Protein AF-A0A7X8J9S7-F1 (afdb_monomer)

Nearest PDB structures (foldseek):
  3f52-assembly1_A  TM=8.516E-01  e=4.502E-01  Corynebacterium glutamicum
  1y7y-assembly1_B  TM=8.041E-01  e=7.708E-01  Aeromonas hydrophila
  4yg1-assembly1_C  TM=7.002E-01  e=3.340E-01  Escherichia coli K-12
  3f52-assembly1_E  TM=7.388E-01  e=8.182E-01  Corynebacterium glutamicum
  5jaa-assembly1_B  TM=5.396E-01  e=1.320E+00  Vibrio cholerae O1 biovar El Tor str. N16961

Sequence (124 aa):
MLADDDKVYSRPLEAFPILKEANDAQRLKFKIYLKGKALRWDELDEDIHISSFAETKEPEYPNEIARIFSQIPELNVSAVARSIGINKSLLSSYIYGMKKPSPERTEEIKSAIREIGQNMIAVV

Structure (mmCIF, N/CA/C/O backbone):
data_AF-A0A7X8J9S7-F1
#
_entry.id   AF-A0A7X8J9S7-F1
#
loop_
_atom_site.group_PDB
_atom_site.id
_atom_site.type_symbol
_atom_site.label_atom_id
_atom_site.label_alt_id
_atom_site.label_comp_id
_atom_site.label_asym_id
_atom_site.label_entity_id
_atom_site.label_seq_id
_atom_site.pdbx_PDB_ins_code
_atom_site.Cartn_x
_atom_site.Cartn_y
_atom_site.Cartn_z
_atom_site.occupancy
_atom_site.B_iso_or_equiv
_atom_site.auth_seq_id
_atom_site.auth_comp_id
_atom_site.auth_asym_id
_atom_site.auth_atom_id
_atom_site.pdbx_PDB_model_num
ATOM 1 N N . MET A 1 1 ? 25.046 6.219 -31.678 1.00 37.22 1 MET A N 1
ATOM 2 C CA . MET A 1 1 ? 25.542 6.040 -30.300 1.00 37.22 1 MET A CA 1
ATOM 3 C C . MET A 1 1 ? 24.405 5.442 -29.499 1.00 37.22 1 MET A C 1
ATOM 5 O O . MET A 1 1 ? 23.458 6.154 -29.196 1.00 37.22 1 MET A O 1
ATOM 9 N N . LEU A 1 2 ? 24.434 4.130 -29.286 1.00 42.78 2 LEU A N 1
ATOM 10 C CA . LEU A 1 2 ? 23.586 3.476 -28.295 1.00 42.78 2 LEU A CA 1
ATOM 11 C C . LEU A 1 2 ? 24.350 3.640 -26.983 1.00 42.78 2 LEU A C 1
ATOM 13 O O . LEU A 1 2 ? 25.506 3.232 -26.916 1.00 42.78 2 LEU A O 1
ATOM 17 N N . ALA A 1 3 ? 23.790 4.367 -26.023 1.00 46.09 3 ALA A N 1
ATOM 18 C CA . ALA A 1 3 ? 24.398 4.443 -24.706 1.00 46.09 3 ALA A CA 1
ATOM 19 C C . ALA A 1 3 ? 24.149 3.099 -24.011 1.00 46.09 3 ALA A C 1
ATOM 21 O O . ALA A 1 3 ? 23.023 2.824 -23.599 1.00 46.09 3 ALA A O 1
ATOM 22 N N . ASP A 1 4 ? 25.197 2.277 -23.960 1.00 53.16 4 ASP A N 1
ATOM 23 C CA . ASP A 1 4 ? 25.386 1.198 -22.991 1.00 53.16 4 ASP A CA 1
ATOM 24 C C . ASP A 1 4 ? 25.498 1.822 -21.599 1.00 53.16 4 ASP A C 1
ATOM 26 O O . ASP A 1 4 ? 26.586 2.138 -21.127 1.00 53.16 4 ASP A O 1
ATOM 30 N N . ASP A 1 5 ? 24.369 2.015 -20.937 1.00 60.22 5 ASP A N 1
ATOM 31 C CA . ASP A 1 5 ? 24.359 1.955 -19.484 1.00 60.22 5 ASP A CA 1
ATOM 32 C C . ASP A 1 5 ? 23.349 0.860 -19.144 1.00 60.22 5 ASP A C 1
ATOM 34 O O . ASP A 1 5 ? 22.139 1.089 -19.199 1.00 60.22 5 ASP A O 1
ATOM 38 N N . ASP A 1 6 ? 23.846 -0.336 -18.804 1.00 78.06 6 ASP A N 1
ATOM 39 C CA . ASP A 1 6 ? 23.102 -1.473 -18.223 1.00 78.06 6 ASP A CA 1
ATOM 40 C C . ASP A 1 6 ? 22.570 -1.122 -16.814 1.00 78.06 6 ASP A C 1
ATOM 42 O O . ASP A 1 6 ? 22.658 -1.876 -15.840 1.00 78.06 6 ASP A O 1
ATOM 46 N N . LYS A 1 7 ? 22.051 0.094 -16.662 1.00 84.81 7 LYS A N 1
ATOM 47 C CA . LYS A 1 7 ? 21.604 0.645 -15.402 1.00 84.81 7 LYS A CA 1
ATOM 48 C C . LYS A 1 7 ? 20.304 -0.033 -15.010 1.00 84.81 7 LYS A C 1
ATOM 50 O O . LYS A 1 7 ? 19.245 0.203 -15.589 1.00 84.81 7 LYS A O 1
ATOM 55 N N . VAL A 1 8 ? 20.396 -0.858 -13.978 1.00 89.12 8 VAL A N 1
ATOM 56 C CA . VAL A 1 8 ? 19.240 -1.484 -13.349 1.00 89.12 8 VAL A CA 1
ATOM 57 C C . VAL A 1 8 ? 18.546 -0.457 -12.458 1.00 89.12 8 VAL A C 1
ATOM 59 O O . VAL A 1 8 ? 19.171 0.170 -11.603 1.00 89.12 8 VAL A O 1
ATOM 62 N N . TYR A 1 9 ? 17.242 -0.297 -12.660 1.00 91.56 9 TYR A N 1
ATOM 63 C CA . TYR A 1 9 ? 16.380 0.508 -11.802 1.00 91.56 9 TYR A CA 1
ATOM 64 C C . TYR A 1 9 ? 15.524 -0.417 -10.943 1.00 91.56 9 TYR A C 1
ATOM 66 O O . TYR A 1 9 ? 14.953 -1.390 -11.436 1.00 91.56 9 TYR A O 1
ATOM 74 N N . SER A 1 10 ? 15.418 -0.102 -9.659 1.00 92.31 10 SER A N 1
ATOM 75 C CA . SER A 1 10 ? 14.630 -0.867 -8.699 1.00 92.31 10 SER A CA 1
ATOM 76 C C . SER A 1 10 ? 14.006 0.065 -7.677 1.00 92.31 10 SER A C 1
ATOM 78 O O . SER A 1 10 ? 14.562 1.116 -7.369 1.00 92.31 10 SER A O 1
ATOM 80 N N . ARG A 1 11 ? 12.873 -0.354 -7.120 1.00 94.88 11 ARG A N 1
ATOM 81 C CA . ARG A 1 11 ? 12.168 0.353 -6.053 1.00 94.88 11 ARG A CA 1
ATOM 82 C C . ARG A 1 11 ? 11.649 -0.676 -5.041 1.00 94.88 11 ARG A C 1
ATOM 84 O O . ARG A 1 11 ? 11.296 -1.778 -5.476 1.00 94.88 11 ARG A O 1
ATOM 91 N N . PRO A 1 12 ? 11.595 -0.364 -3.733 1.00 96.00 12 PRO A N 1
ATOM 92 C CA . PRO A 1 12 ? 11.000 -1.252 -2.735 1.00 96.00 12 PRO A CA 1
ATOM 93 C C . PRO A 1 12 ? 9.564 -1.633 -3.105 1.00 96.00 12 PRO A C 1
ATOM 95 O O . PRO A 1 12 ? 8.801 -0.817 -3.629 1.00 96.00 12 PRO A O 1
ATOM 98 N N . LEU A 1 13 ? 9.180 -2.875 -2.805 1.00 95.62 13 LEU A N 1
ATOM 99 C CA . LEU A 1 13 ? 7.857 -3.406 -3.144 1.00 95.62 13 LEU A CA 1
ATOM 100 C C . LEU A 1 13 ? 6.734 -2.656 -2.406 1.00 95.62 13 LEU A C 1
ATOM 102 O O . LEU A 1 13 ? 5.625 -2.529 -2.912 1.00 95.62 13 LEU A O 1
ATOM 106 N N . GLU A 1 14 ? 7.047 -2.101 -1.237 1.00 96.38 14 GLU A N 1
ATOM 107 C CA . GLU A 1 14 ? 6.218 -1.212 -0.423 1.00 96.38 14 GLU A CA 1
ATOM 108 C C . GLU A 1 14 ? 5.686 -0.002 -1.206 1.00 96.38 14 GLU A C 1
ATOM 110 O O . GLU A 1 14 ? 4.613 0.513 -0.888 1.00 96.38 14 GLU A O 1
ATOM 115 N N . ALA A 1 15 ? 6.407 0.441 -2.244 1.00 96.44 15 ALA A N 1
ATOM 116 C CA . ALA A 1 15 ? 5.979 1.518 -3.135 1.00 96.44 15 ALA A CA 1
ATOM 117 C C . ALA A 1 15 ? 4.763 1.158 -3.995 1.00 96.44 15 ALA A C 1
ATOM 119 O O . ALA A 1 15 ? 4.111 2.055 -4.532 1.00 96.44 15 ALA A O 1
ATOM 120 N N . PHE A 1 16 ? 4.452 -0.133 -4.108 1.00 96.56 16 PHE A N 1
ATOM 121 C CA . PHE A 1 16 ? 3.386 -0.671 -4.939 1.00 96.56 16 PHE A CA 1
ATOM 122 C C . PHE A 1 16 ? 2.464 -1.543 -4.077 1.00 96.56 16 PHE A C 1
ATOM 124 O O . PHE A 1 16 ? 2.571 -2.770 -4.113 1.00 96.56 16 PHE A O 1
ATOM 131 N N . PRO A 1 17 ? 1.556 -0.946 -3.277 1.00 95.25 17 PRO A N 1
ATOM 132 C CA . PRO A 1 17 ? 0.741 -1.687 -2.314 1.00 95.25 17 PRO A CA 1
ATOM 133 C C . PRO A 1 17 ? -0.005 -2.891 -2.897 1.00 95.25 17 PRO A C 1
ATOM 135 O O . PRO A 1 17 ? -0.040 -3.946 -2.274 1.00 95.25 17 PRO A O 1
ATOM 138 N N . ILE A 1 18 ? -0.540 -2.769 -4.116 1.00 96.06 18 ILE A N 1
ATOM 139 C CA . ILE A 1 18 ? -1.240 -3.872 -4.787 1.00 96.06 18 ILE A CA 1
ATOM 140 C C . ILE A 1 18 ? -0.276 -5.030 -5.089 1.00 96.06 18 ILE A C 1
ATOM 142 O O . ILE A 1 18 ? -0.597 -6.185 -4.818 1.00 96.06 18 ILE A O 1
ATOM 146 N N . LEU A 1 19 ? 0.945 -4.744 -5.557 1.00 96.94 19 LEU A N 1
ATOM 147 C CA . LEU A 1 19 ? 1.967 -5.774 -5.787 1.00 96.94 19 LEU A CA 1
ATOM 148 C C . LEU A 1 19 ? 2.558 -6.338 -4.489 1.00 96.94 19 LEU A C 1
ATOM 150 O O . LEU A 1 19 ? 2.977 -7.498 -4.464 1.00 96.94 19 LEU A O 1
ATOM 154 N N . LYS A 1 20 ? 2.604 -5.539 -3.420 1.00 95.88 20 LYS A N 1
ATOM 155 C CA . LYS A 1 20 ? 3.029 -5.973 -2.084 1.00 95.88 20 LYS A CA 1
ATOM 156 C C . LYS A 1 20 ? 2.071 -7.006 -1.498 1.00 95.88 20 LYS A C 1
ATOM 158 O O . LYS A 1 20 ? 2.528 -7.956 -0.868 1.00 95.88 20 LYS A O 1
ATOM 163 N N . GLU A 1 21 ? 0.774 -6.828 -1.731 1.00 93.75 21 GLU A N 1
ATOM 164 C CA . GLU A 1 21 ? -0.287 -7.745 -1.298 1.00 93.75 21 GLU A CA 1
ATOM 165 C C . GLU A 1 21 ? -0.473 -8.947 -2.246 1.00 93.75 21 GLU A C 1
ATOM 167 O O . GLU A 1 21 ? -0.995 -9.982 -1.833 1.00 93.75 21 GLU A O 1
ATOM 172 N N . ALA A 1 22 ? -0.032 -8.839 -3.503 1.00 96.88 22 ALA A N 1
ATOM 173 C CA . ALA A 1 22 ? -0.099 -9.924 -4.477 1.00 96.88 22 ALA A CA 1
ATOM 174 C C . ALA A 1 22 ? 0.802 -11.116 -4.100 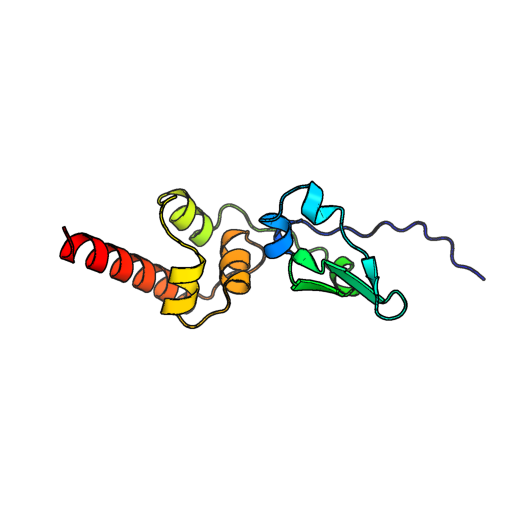1.00 96.88 22 ALA A C 1
ATOM 176 O O . ALA A 1 22 ? 1.808 -10.977 -3.399 1.00 96.88 22 ALA A O 1
ATOM 177 N N . ASN A 1 23 ? 0.480 -12.304 -4.613 1.00 97.00 23 ASN A N 1
ATOM 178 C CA . ASN A 1 23 ? 1.383 -13.456 -4.525 1.00 97.00 23 ASN A CA 1
ATOM 179 C C . ASN A 1 23 ? 2.448 -13.436 -5.643 1.00 97.00 23 ASN A C 1
ATOM 181 O O . ASN A 1 23 ? 2.356 -12.665 -6.601 1.00 97.00 23 ASN A O 1
ATOM 185 N N . ASP A 1 24 ? 3.462 -14.301 -5.542 1.00 96.56 24 ASP A N 1
ATOM 186 C CA . ASP A 1 24 ? 4.558 -14.358 -6.523 1.00 96.56 24 ASP A CA 1
ATOM 187 C C . ASP A 1 24 ? 4.073 -14.668 -7.942 1.00 96.56 24 ASP A C 1
ATOM 189 O O . ASP A 1 24 ? 4.510 -14.031 -8.901 1.00 96.56 24 ASP A O 1
ATOM 193 N N . ALA A 1 25 ? 3.123 -15.596 -8.090 1.00 97.62 25 ALA A N 1
ATOM 194 C CA . ALA A 1 25 ? 2.583 -15.954 -9.397 1.00 97.62 25 ALA A CA 1
ATOM 195 C C . ALA A 1 25 ? 1.858 -14.771 -10.055 1.00 97.62 25 ALA A C 1
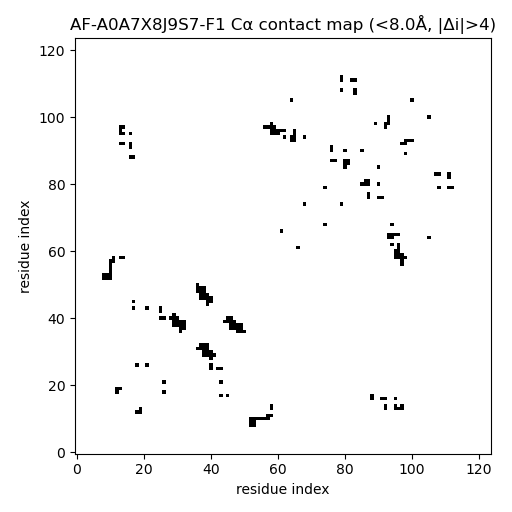ATOM 197 O O . ALA A 1 25 ? 1.974 -14.583 -11.262 1.00 97.62 25 ALA A O 1
ATOM 198 N N . GLN A 1 26 ? 1.148 -13.951 -9.278 1.00 97.75 26 GLN A N 1
ATOM 199 C CA . GLN A 1 26 ? 0.524 -12.720 -9.761 1.00 97.75 26 GLN A CA 1
ATOM 200 C C . GLN A 1 26 ? 1.572 -11.673 -10.143 1.00 97.75 26 GLN A C 1
ATOM 202 O O . GLN A 1 26 ? 1.482 -11.097 -11.226 1.00 97.75 26 GLN A O 1
ATOM 207 N N . ARG A 1 27 ? 2.605 -11.469 -9.313 1.00 97.12 27 ARG A N 1
ATOM 208 C CA . ARG A 1 27 ? 3.694 -10.516 -9.598 1.00 97.12 27 ARG A CA 1
ATOM 209 C C . ARG A 1 27 ? 4.444 -10.833 -10.893 1.00 97.12 27 ARG A C 1
ATOM 211 O O . ARG A 1 27 ? 4.843 -9.908 -11.594 1.00 97.12 27 ARG A O 1
ATOM 218 N N . LEU A 1 28 ? 4.601 -12.108 -11.242 1.00 97.12 28 LEU A N 1
ATOM 219 C CA . LEU A 1 28 ? 5.291 -12.526 -12.468 1.00 97.12 28 LEU A CA 1
ATOM 220 C C . LEU A 1 28 ? 4.469 -12.316 -13.752 1.00 97.12 28 LEU A C 1
ATOM 222 O O . LEU A 1 28 ? 5.042 -12.302 -14.838 1.00 97.12 28 LEU A O 1
ATOM 226 N N . LYS A 1 29 ? 3.148 -12.112 -13.662 1.00 97.69 29 LYS A N 1
ATOM 227 C CA . LYS A 1 29 ? 2.253 -11.923 -14.822 1.00 97.69 29 LYS A CA 1
ATOM 228 C C . LYS A 1 29 ? 2.189 -10.465 -15.299 1.00 97.69 29 LYS A C 1
ATOM 230 O O . LYS A 1 29 ? 1.105 -9.936 -15.549 1.00 97.69 29 LYS A O 1
ATOM 235 N N . PHE A 1 30 ? 3.336 -9.805 -15.422 1.00 97.00 30 PHE A N 1
ATOM 236 C CA . PHE A 1 30 ? 3.395 -8.450 -15.968 1.00 97.00 30 PHE A CA 1
ATOM 237 C C . PHE A 1 30 ? 3.597 -8.459 -17.482 1.00 97.00 30 PHE A C 1
ATOM 239 O O . PHE A 1 30 ? 4.216 -9.362 -18.046 1.00 97.00 30 PHE A O 1
ATOM 246 N N . LYS A 1 31 ? 3.122 -7.406 -18.147 1.00 97.31 31 LYS A N 1
ATOM 247 C CA . LYS A 1 31 ? 3.450 -7.116 -19.546 1.00 97.31 31 LYS A CA 1
ATOM 248 C C . LYS A 1 31 ? 3.933 -5.683 -19.703 1.00 97.31 31 LYS A C 1
ATOM 250 O O . LYS A 1 31 ? 3.467 -4.775 -19.016 1.00 97.31 31 LYS A O 1
ATOM 255 N N . ILE A 1 32 ? 4.842 -5.478 -20.648 1.00 96.75 32 ILE A N 1
ATOM 256 C CA . ILE A 1 32 ? 5.249 -4.141 -21.073 1.00 96.75 32 ILE A CA 1
ATOM 257 C C . ILE A 1 32 ? 4.133 -3.565 -21.951 1.00 96.75 32 ILE A C 1
ATOM 259 O O . ILE A 1 32 ? 3.689 -4.210 -22.901 1.00 96.75 32 ILE A O 1
ATOM 263 N N . TYR A 1 33 ? 3.678 -2.351 -21.651 1.00 93.19 33 TYR A N 1
ATOM 264 C CA . TYR A 1 33 ? 2.623 -1.676 -22.406 1.00 93.19 33 TYR A CA 1
ATOM 265 C C . TYR A 1 33 ? 2.958 -0.192 -22.653 1.00 93.19 33 TYR A C 1
ATOM 267 O O . TYR A 1 33 ? 4.044 0.283 -22.311 1.00 93.19 33 TYR A O 1
ATOM 275 N N . LEU A 1 34 ? 2.082 0.528 -23.368 1.00 94.12 34 LEU A N 1
ATOM 276 C CA . LEU A 1 34 ? 2.289 1.932 -23.775 1.00 94.12 34 LEU A CA 1
ATOM 277 C C . LEU A 1 34 ? 3.634 2.191 -24.472 1.00 94.12 34 LEU A C 1
ATOM 279 O O . LEU A 1 34 ? 4.357 3.127 -24.133 1.00 94.12 34 LEU A O 1
ATOM 283 N N . LYS A 1 35 ? 3.974 1.366 -25.473 1.00 95.06 35 LYS A N 1
ATOM 284 C CA . LYS A 1 35 ? 5.228 1.490 -26.243 1.00 95.06 35 LYS A CA 1
ATOM 285 C C . LYS A 1 35 ? 6.476 1.491 -25.343 1.00 95.06 35 LYS A C 1
ATOM 287 O O . LYS A 1 35 ? 7.395 2.273 -25.564 1.00 95.06 35 LYS A O 1
ATOM 292 N N . GLY A 1 36 ? 6.484 0.648 -24.309 1.00 93.81 36 GLY A N 1
ATOM 293 C CA . GLY A 1 36 ? 7.630 0.513 -23.407 1.00 93.81 36 GLY A CA 1
ATOM 294 C C . GLY A 1 36 ? 7.655 1.495 -22.239 1.00 93.81 36 GLY A C 1
ATOM 295 O O . GLY A 1 36 ? 8.651 1.548 -21.529 1.00 93.81 36 GLY A O 1
ATOM 296 N N . LYS A 1 37 ? 6.597 2.285 -22.027 1.00 95.62 37 LYS A N 1
ATOM 297 C CA . LYS A 1 37 ? 6.575 3.320 -20.980 1.00 95.62 37 LYS A CA 1
ATOM 298 C C . LYS A 1 37 ? 6.002 2.856 -19.651 1.00 95.62 37 LYS A C 1
ATOM 300 O O . LYS A 1 37 ? 6.130 3.580 -18.666 1.00 95.62 37 LYS A O 1
ATOM 305 N N . ALA A 1 38 ? 5.375 1.686 -19.600 1.00 96.50 38 ALA A N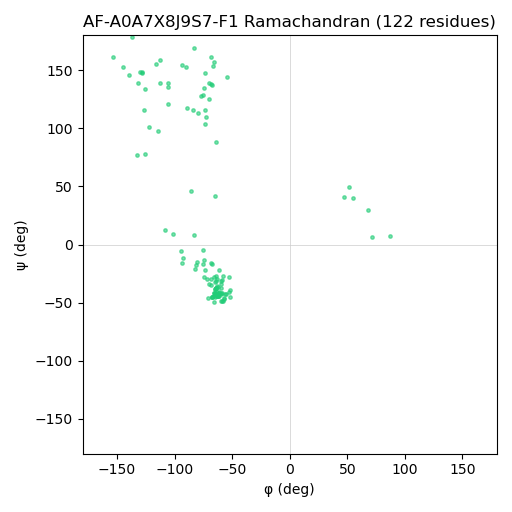 1
ATOM 306 C CA . ALA A 1 38 ? 4.755 1.204 -18.378 1.00 96.50 38 ALA A CA 1
ATOM 307 C C . ALA A 1 38 ? 4.667 -0.331 -18.328 1.00 96.50 38 ALA A C 1
ATOM 309 O O . ALA A 1 38 ? 4.758 -1.012 -19.353 1.00 96.50 38 ALA A O 1
ATOM 310 N N . LEU A 1 39 ? 4.488 -0.858 -17.119 1.00 97.25 39 LEU A N 1
ATOM 311 C CA . LEU A 1 39 ? 4.218 -2.260 -16.807 1.00 97.25 39 LEU A CA 1
ATOM 312 C C . LEU A 1 39 ? 2.746 -2.405 -16.404 1.00 97.25 39 LEU A C 1
ATOM 314 O O . LEU A 1 39 ? 2.229 -1.550 -15.690 1.00 97.25 39 LEU A O 1
ATOM 318 N N . ARG A 1 40 ? 2.074 -3.464 -16.860 1.00 97.69 40 ARG A N 1
ATOM 319 C CA . ARG A 1 40 ? 0.653 -3.741 -16.583 1.00 97.69 40 ARG A CA 1
ATOM 320 C C . ARG A 1 40 ? 0.490 -5.140 -16.000 1.00 97.69 40 ARG A C 1
ATOM 322 O O . ARG A 1 40 ? 1.012 -6.095 -16.577 1.00 97.69 40 ARG A O 1
ATOM 329 N N . TRP A 1 41 ? -0.298 -5.251 -14.936 1.00 98.06 41 TRP A N 1
ATOM 330 C CA . TRP A 1 41 ? -0.802 -6.503 -14.370 1.00 98.06 41 TRP A CA 1
ATOM 331 C C . TRP A 1 41 ? -2.322 -6.541 -14.540 1.00 98.06 41 TRP A C 1
ATOM 333 O O . TRP A 1 41 ? -3.047 -5.953 -13.743 1.00 98.06 41 TRP A O 1
ATOM 343 N N . ASP A 1 42 ? -2.818 -7.222 -15.578 1.00 96.94 42 ASP A N 1
ATOM 344 C CA . ASP A 1 42 ? -4.259 -7.212 -15.892 1.00 96.94 42 ASP A CA 1
ATOM 345 C C . ASP A 1 42 ? -5.112 -7.843 -14.780 1.00 96.94 42 ASP A C 1
ATOM 347 O O . ASP A 1 42 ? -6.188 -7.342 -14.483 1.00 96.94 42 ASP A O 1
ATOM 351 N N . GLU A 1 43 ? -4.622 -8.915 -14.147 1.00 97.19 43 GLU A N 1
ATOM 352 C CA . GLU A 1 43 ? -5.336 -9.616 -13.064 1.00 97.19 43 GLU A CA 1
ATOM 353 C C . GLU A 1 43 ? -5.511 -8.736 -11.816 1.00 97.19 43 GLU A C 1
ATOM 355 O O . GLU A 1 43 ? -6.500 -8.862 -11.102 1.00 97.19 43 GLU A O 1
ATOM 360 N N . LEU A 1 44 ? -4.549 -7.846 -11.563 1.00 96.31 44 LEU A N 1
ATOM 361 C CA . LEU A 1 44 ? -4.537 -6.958 -10.400 1.00 96.31 44 LEU A CA 1
ATOM 362 C C . LEU A 1 44 ? -5.152 -5.583 -10.698 1.00 96.31 44 LEU A C 1
ATOM 364 O O . LEU A 1 44 ? -5.270 -4.774 -9.784 1.00 96.31 44 LEU A O 1
ATOM 368 N N . ASP A 1 45 ? -5.500 -5.328 -11.964 1.00 95.50 45 ASP A N 1
ATOM 369 C CA . ASP A 1 45 ? -5.847 -4.009 -12.504 1.00 95.50 45 ASP A CA 1
ATOM 370 C C . ASP A 1 45 ? -4.844 -2.909 -12.108 1.00 95.50 45 ASP A C 1
ATOM 372 O O . ASP A 1 45 ? -5.216 -1.786 -11.785 1.00 95.50 45 ASP A O 1
ATOM 376 N N . GLU A 1 46 ? -3.550 -3.246 -12.133 1.00 95.44 46 GLU A N 1
ATOM 377 C CA . GLU A 1 46 ? -2.471 -2.339 -11.731 1.00 95.44 46 GLU A CA 1
ATOM 378 C C . GLU A 1 46 ? -1.607 -1.961 -12.931 1.00 95.44 46 GLU A C 1
ATOM 380 O O . GLU A 1 46 ? -1.235 -2.801 -13.766 1.00 95.44 46 GLU A O 1
ATOM 385 N N . ASP A 1 47 ? -1.236 -0.687 -12.990 1.00 96.38 47 ASP A N 1
ATOM 386 C CA . ASP A 1 47 ? -0.238 -0.193 -13.917 1.00 96.38 47 ASP A CA 1
ATOM 387 C C . ASP A 1 47 ? 0.816 0.687 -13.244 1.00 96.38 47 ASP A C 1
ATOM 389 O O . ASP A 1 47 ? 0.539 1.509 -12.377 1.00 96.38 47 ASP A O 1
ATOM 393 N N . ILE A 1 48 ? 2.066 0.494 -13.664 1.00 96.31 48 ILE A N 1
ATOM 394 C CA . ILE A 1 48 ? 3.219 1.217 -13.133 1.00 96.31 48 ILE A CA 1
ATOM 395 C C . ILE A 1 48 ? 3.977 1.834 -14.295 1.00 96.31 48 ILE A C 1
ATOM 397 O O . ILE A 1 48 ? 4.547 1.137 -15.136 1.00 96.31 48 ILE A O 1
ATOM 401 N N . HIS A 1 49 ? 4.025 3.162 -14.332 1.00 96.62 49 HIS A N 1
ATOM 402 C CA . HIS A 1 49 ? 4.851 3.877 -15.295 1.00 96.62 49 HIS A CA 1
ATOM 403 C C . HIS A 1 49 ? 6.344 3.668 -14.989 1.00 96.62 49 HIS A C 1
ATOM 405 O O . HIS A 1 49 ? 6.761 3.748 -13.833 1.00 96.62 49 HIS A O 1
ATOM 411 N N . ILE A 1 50 ? 7.171 3.452 -16.019 1.00 94.62 50 ILE A N 1
ATOM 412 C CA . ILE A 1 50 ? 8.606 3.139 -15.872 1.00 94.62 50 ILE A CA 1
ATOM 413 C C . ILE A 1 50 ? 9.358 4.251 -15.125 1.00 94.62 50 ILE A C 1
ATOM 415 O O . ILE A 1 50 ? 10.286 3.975 -14.371 1.00 94.62 50 ILE A O 1
ATOM 419 N N . SER A 1 51 ? 8.917 5.508 -15.247 1.00 93.94 51 SER A N 1
ATOM 420 C CA . SER A 1 51 ? 9.516 6.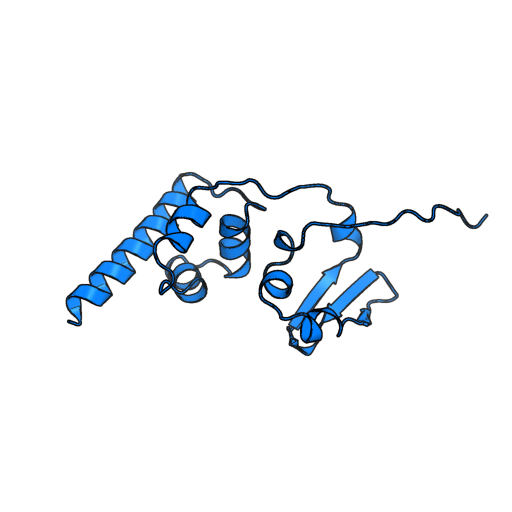619 -14.492 1.00 93.94 51 SER A CA 1
ATOM 421 C C . SER A 1 51 ? 9.392 6.471 -12.972 1.00 93.94 51 SER A C 1
ATOM 423 O O . SER A 1 51 ? 10.177 7.081 -12.256 1.00 93.94 51 SER A O 1
ATOM 425 N N . SER A 1 52 ? 8.441 5.673 -12.469 1.00 94.50 52 SER A N 1
ATOM 426 C CA . SER A 1 52 ? 8.301 5.400 -11.033 1.00 94.50 52 SER A CA 1
ATOM 427 C C . SER A 1 52 ? 9.561 4.750 -10.451 1.00 94.50 52 SER A C 1
ATOM 429 O O . SER A 1 52 ? 9.922 5.021 -9.309 1.00 94.50 52 SER A O 1
ATOM 431 N N . PHE A 1 53 ? 10.278 3.953 -11.251 1.00 94.62 53 PHE A N 1
ATOM 432 C CA . PHE A 1 53 ? 11.515 3.283 -10.840 1.00 94.62 53 PHE A CA 1
ATOM 433 C C . PHE A 1 53 ? 12.731 4.222 -10.770 1.00 94.62 53 PHE A C 1
ATOM 435 O O . PHE A 1 53 ? 13.798 3.797 -10.339 1.00 94.62 53 PHE A O 1
ATOM 442 N N . ALA A 1 54 ? 12.594 5.491 -11.171 1.00 93.25 54 ALA A N 1
ATOM 443 C CA . ALA A 1 54 ? 13.626 6.504 -10.949 1.00 93.25 54 ALA A CA 1
ATOM 444 C C . ALA A 1 54 ? 13.599 7.075 -9.518 1.00 93.25 54 ALA A C 1
ATOM 446 O O . ALA A 1 54 ? 14.553 7.736 -9.110 1.00 93.25 54 ALA A O 1
ATOM 447 N N . GLU A 1 55 ? 12.520 6.848 -8.758 1.00 93.62 55 GLU A N 1
ATOM 448 C CA . GLU A 1 55 ? 12.451 7.246 -7.354 1.00 93.62 55 GLU A CA 1
ATOM 449 C C . GLU A 1 55 ? 13.286 6.319 -6.467 1.00 93.62 55 GLU A C 1
ATOM 451 O O . GLU A 1 55 ? 13.167 5.099 -6.533 1.00 93.62 55 GLU A O 1
ATOM 456 N N . THR A 1 56 ? 14.062 6.917 -5.566 1.00 93.81 56 THR A N 1
ATOM 457 C CA . THR A 1 56 ? 14.965 6.216 -4.638 1.00 93.81 56 THR A CA 1
ATOM 458 C C . THR A 1 56 ? 14.472 6.241 -3.190 1.00 93.81 56 THR A C 1
ATOM 460 O O . THR A 1 56 ? 15.231 5.973 -2.263 1.00 93.81 56 THR A O 1
ATOM 463 N N . LYS A 1 57 ? 13.211 6.636 -2.969 1.00 94.50 57 LYS A N 1
ATOM 464 C CA . LYS A 1 57 ? 12.647 6.724 -1.623 1.00 94.50 57 LYS A CA 1
ATOM 465 C C . LYS A 1 57 ? 12.447 5.325 -1.042 1.00 94.50 57 LYS A C 1
ATOM 467 O O . LYS A 1 57 ? 11.711 4.525 -1.616 1.00 94.50 57 LYS A O 1
ATOM 472 N N . GLU A 1 58 ? 13.018 5.110 0.135 1.00 95.12 58 GLU A N 1
ATOM 473 C CA . GLU A 1 58 ? 12.844 3.904 0.942 1.00 95.12 58 GLU A CA 1
ATOM 474 C C . GLU A 1 58 ? 11.716 4.068 1.979 1.00 95.12 58 GLU A C 1
ATOM 476 O O . GLU A 1 58 ? 11.394 5.199 2.371 1.00 95.12 58 GLU A O 1
ATOM 481 N N . PRO A 1 59 ? 11.088 2.965 2.421 1.00 95.38 59 PRO A N 1
ATOM 482 C CA . PRO A 1 59 ? 10.047 3.003 3.436 1.00 95.38 59 PRO A CA 1
ATOM 483 C C . PRO A 1 59 ? 10.609 3.345 4.824 1.00 95.38 59 PRO A C 1
ATOM 485 O O . PRO A 1 59 ? 11.641 2.830 5.253 1.00 95.38 59 PRO A O 1
ATOM 488 N N . GLU A 1 60 ? 9.891 4.190 5.563 1.00 94.44 60 GLU A N 1
ATOM 489 C CA . GLU A 1 60 ? 10.236 4.556 6.938 1.00 94.44 60 GLU A CA 1
ATOM 490 C C . GLU A 1 60 ? 9.598 3.588 7.953 1.00 94.44 60 GLU A C 1
ATOM 492 O O . GLU A 1 60 ? 8.369 3.513 8.093 1.00 94.44 60 GLU A O 1
ATOM 497 N N . TYR A 1 61 ? 10.447 2.881 8.707 1.00 88.00 61 TYR A N 1
ATOM 498 C CA . TYR A 1 61 ? 10.048 1.951 9.766 1.00 88.00 61 TYR A CA 1
ATOM 499 C C . TYR A 1 61 ? 10.792 2.205 11.093 1.00 88.00 61 TYR A C 1
ATOM 501 O O . TYR A 1 61 ? 11.966 2.573 11.067 1.00 88.00 61 TYR A O 1
ATOM 509 N N . PRO A 1 62 ? 10.159 1.932 12.256 1.00 87.81 62 PRO A N 1
ATOM 510 C CA . PRO A 1 62 ? 8.726 1.686 12.426 1.00 87.81 62 PRO A CA 1
ATOM 511 C C . PRO A 1 62 ? 7.930 2.994 12.294 1.00 87.81 62 PRO A C 1
ATOM 513 O O . PRO A 1 62 ? 8.394 4.052 12.712 1.00 87.81 62 PRO A O 1
ATOM 516 N N . ASN A 1 63 ? 6.702 2.925 11.776 1.00 92.31 63 ASN A N 1
ATOM 517 C CA . ASN A 1 63 ? 5.779 4.062 11.779 1.00 92.31 63 ASN A CA 1
ATOM 518 C C . ASN A 1 63 ? 4.536 3.761 12.633 1.00 92.31 63 ASN A C 1
ATOM 520 O O . ASN A 1 63 ? 4.189 2.606 12.881 1.00 92.31 63 ASN A O 1
ATOM 524 N N . GLU A 1 64 ? 3.894 4.814 13.137 1.00 94.62 64 GLU A N 1
ATOM 525 C CA . GLU A 1 64 ? 2.768 4.694 14.069 1.00 94.62 64 GLU A CA 1
ATOM 526 C C . GLU A 1 64 ? 1.575 3.948 13.458 1.00 94.62 64 GLU A C 1
ATOM 528 O O . GLU A 1 64 ? 0.991 3.092 14.117 1.00 94.62 64 GLU A O 1
ATOM 533 N N . ILE A 1 65 ? 1.258 4.208 12.186 1.00 95.56 65 ILE A N 1
ATOM 534 C CA . ILE A 1 65 ? 0.141 3.555 11.495 1.00 95.56 65 ILE A CA 1
ATOM 535 C C . ILE A 1 65 ? 0.401 2.051 11.361 1.00 95.56 65 ILE A C 1
ATOM 537 O O . ILE A 1 65 ? -0.465 1.250 11.706 1.00 95.56 65 ILE A O 1
ATOM 541 N N . ALA A 1 66 ? 1.609 1.652 10.955 1.00 94.94 66 ALA A N 1
ATOM 542 C CA . ALA A 1 66 ? 2.010 0.248 10.881 1.00 94.94 66 ALA A CA 1
ATOM 543 C C . ALA A 1 66 ? 1.840 -0.473 12.222 1.00 94.94 66 ALA A C 1
ATOM 545 O O . ALA A 1 66 ? 1.338 -1.594 12.257 1.00 94.94 66 ALA A O 1
ATOM 546 N N . ARG A 1 67 ? 2.223 0.182 13.327 1.00 94.88 67 ARG A N 1
ATOM 547 C CA . ARG A 1 67 ? 2.090 -0.379 14.680 1.00 94.88 67 ARG A CA 1
ATOM 548 C C . ARG A 1 67 ? 0.635 -0.603 15.081 1.00 94.88 67 ARG A C 1
ATOM 550 O O . ARG A 1 67 ? 0.353 -1.590 15.746 1.00 94.88 67 ARG A O 1
ATOM 557 N N . ILE A 1 68 ? -0.273 0.293 14.698 1.00 93.62 68 ILE A N 1
ATOM 558 C CA . ILE A 1 68 ? -1.702 0.137 15.001 1.00 93.62 68 ILE A CA 1
ATOM 559 C C . ILE A 1 68 ? -2.262 -1.085 14.264 1.00 93.62 68 ILE A C 1
ATOM 561 O O . ILE A 1 68 ? -2.885 -1.944 14.881 1.00 93.62 68 ILE A O 1
ATOM 565 N N . PHE A 1 69 ? -1.998 -1.198 12.959 1.00 94.50 69 PHE A N 1
ATOM 566 C CA . PHE A 1 69 ? -2.500 -2.318 12.157 1.00 94.50 69 PHE A CA 1
ATOM 567 C C . PHE A 1 69 ? -1.854 -3.661 12.528 1.00 94.50 69 PHE A C 1
ATOM 569 O O . PHE A 1 69 ? -2.514 -4.689 12.432 1.00 94.50 69 PHE A O 1
ATOM 576 N N . SER A 1 70 ? -0.602 -3.682 12.998 1.00 93.06 70 SER A N 1
ATOM 577 C CA . SER A 1 70 ? 0.033 -4.931 13.444 1.00 93.06 70 SER A CA 1
ATOM 578 C C . SER A 1 70 ? -0.492 -5.445 14.788 1.00 93.06 70 SER A C 1
ATOM 580 O O . SER A 1 70 ? -0.368 -6.634 15.069 1.00 93.06 70 SER A O 1
ATOM 582 N N . GLN A 1 71 ? -1.076 -4.573 15.615 1.00 93.44 71 GLN A N 1
ATOM 583 C CA . GLN A 1 71 ? -1.682 -4.945 16.898 1.00 93.44 71 GLN A CA 1
ATOM 584 C C . GLN A 1 71 ? -3.098 -5.513 16.756 1.00 93.44 71 GLN A C 1
ATOM 586 O O . GLN A 1 71 ? -3.577 -6.149 17.691 1.00 93.44 71 GLN A O 1
ATOM 591 N N . ILE A 1 72 ? -3.760 -5.282 15.617 1.00 91.38 72 ILE A N 1
ATOM 592 C CA . ILE A 1 72 ? -5.145 -5.701 15.366 1.00 91.38 72 ILE A CA 1
ATOM 593 C C . ILE A 1 72 ? -5.219 -6.383 13.988 1.00 91.38 72 ILE A C 1
ATOM 595 O O . ILE A 1 72 ? -5.652 -5.755 13.018 1.00 91.38 72 ILE A O 1
ATOM 599 N N . PRO A 1 73 ? -4.778 -7.649 13.860 1.00 89.81 73 PRO A N 1
ATOM 600 C CA . PRO A 1 73 ? -4.770 -8.368 12.582 1.00 89.81 73 PRO A CA 1
ATOM 601 C C . PRO A 1 73 ? -6.149 -8.476 11.910 1.00 89.81 73 PRO A C 1
ATOM 603 O O . PRO A 1 73 ? -6.238 -8.568 10.687 1.00 89.81 73 PRO A O 1
ATOM 606 N N . GLU A 1 74 ? -7.228 -8.443 12.694 1.00 89.75 74 GLU A N 1
ATOM 607 C CA . GLU A 1 74 ? -8.616 -8.493 12.228 1.00 89.75 74 GLU A CA 1
ATOM 608 C C . GLU A 1 74 ? -9.080 -7.170 11.586 1.00 89.75 74 GLU A C 1
ATOM 610 O O . GLU A 1 74 ? -10.126 -7.122 10.931 1.00 89.75 74 GLU A O 1
ATOM 615 N N . LEU A 1 75 ? -8.320 -6.081 11.752 1.00 91.62 75 LEU A N 1
ATOM 616 C CA . LEU A 1 75 ? -8.682 -4.764 11.244 1.00 91.62 75 LEU A CA 1
ATOM 617 C C . LEU A 1 75 ? -8.511 -4.688 9.721 1.00 91.62 75 LEU A C 1
ATOM 619 O O . LEU A 1 75 ? -7.411 -4.715 9.169 1.00 91.62 75 LEU A O 1
ATOM 623 N N . ASN A 1 76 ? -9.624 -4.499 9.017 1.00 93.00 76 ASN A N 1
ATOM 624 C CA . ASN A 1 76 ? -9.619 -4.417 7.564 1.00 93.00 76 ASN A CA 1
ATOM 625 C C . ASN A 1 76 ? -9.185 -3.024 7.062 1.00 93.00 76 ASN A C 1
ATOM 627 O O . ASN A 1 76 ? -9.934 -2.052 7.177 1.00 93.00 76 ASN A O 1
ATOM 631 N N . VAL A 1 77 ? -8.019 -2.943 6.406 1.00 95.31 77 VAL A N 1
ATOM 632 C CA . VAL A 1 77 ? -7.476 -1.702 5.806 1.00 95.31 77 VAL A CA 1
ATOM 633 C C . VAL A 1 77 ? -8.481 -1.019 4.874 1.00 95.31 77 VAL A C 1
ATOM 635 O O . VAL A 1 77 ? -8.637 0.199 4.904 1.00 95.31 77 VAL A O 1
ATOM 638 N N . SER A 1 78 ? -9.212 -1.789 4.063 1.00 94.88 78 SER A N 1
ATOM 639 C CA . SER A 1 78 ? -10.182 -1.227 3.114 1.00 94.88 78 SER A CA 1
ATOM 640 C C . SER A 1 78 ? -11.387 -0.608 3.823 1.00 94.88 78 SER A C 1
ATOM 642 O O . SER A 1 78 ? -11.924 0.387 3.347 1.00 94.88 78 SER A O 1
ATOM 644 N N . ALA A 1 79 ? -11.824 -1.184 4.947 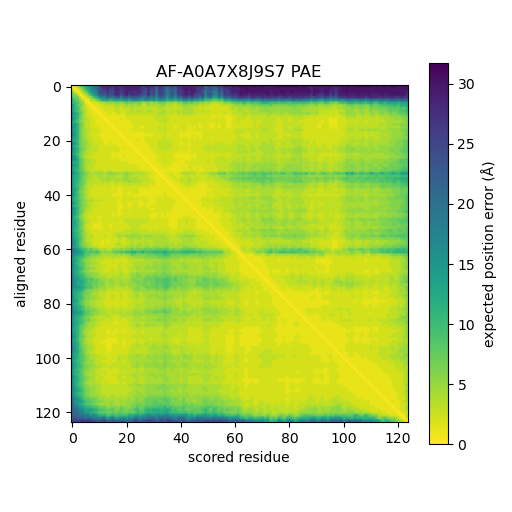1.00 94.12 79 ALA A N 1
ATOM 645 C CA . ALA A 1 79 ? -12.919 -0.633 5.740 1.00 94.12 79 ALA A CA 1
ATOM 646 C C . ALA A 1 79 ? -12.523 0.702 6.384 1.00 94.12 79 ALA A C 1
ATOM 648 O O . ALA A 1 79 ? -13.267 1.669 6.250 1.00 94.12 79 ALA A O 1
ATOM 649 N N . VAL A 1 80 ? -11.326 0.772 6.977 1.00 96.56 80 VAL A N 1
ATOM 650 C CA . VAL A 1 80 ? -10.788 2.010 7.566 1.00 96.56 80 VAL A CA 1
ATOM 651 C C . VAL A 1 80 ? -10.590 3.088 6.500 1.00 96.56 80 VAL A C 1
ATOM 653 O O . VAL A 1 80 ? -10.975 4.234 6.697 1.00 96.56 80 VAL A O 1
ATOM 656 N N . ALA A 1 81 ? -10.031 2.737 5.338 1.00 96.94 81 ALA A N 1
ATOM 657 C CA . ALA A 1 81 ? -9.847 3.692 4.247 1.00 96.94 81 ALA A CA 1
ATOM 658 C C . ALA A 1 81 ? -11.187 4.290 3.781 1.00 96.94 81 ALA A C 1
ATOM 660 O O . ALA A 1 81 ? -11.292 5.503 3.597 1.00 96.94 81 ALA A O 1
ATOM 661 N N . ARG A 1 82 ? -12.227 3.451 3.649 1.00 96.19 82 ARG A N 1
ATOM 662 C CA . ARG A 1 82 ? -13.577 3.898 3.280 1.00 96.19 82 ARG A CA 1
ATOM 663 C C . ARG A 1 82 ? -14.209 4.805 4.332 1.00 96.19 82 ARG A C 1
ATOM 665 O O . ARG A 1 82 ? -14.825 5.790 3.941 1.00 96.19 82 ARG A O 1
ATOM 672 N N . SER A 1 83 ? -14.061 4.507 5.625 1.00 94.62 83 SER A N 1
ATOM 673 C CA . SER A 1 83 ? -14.696 5.305 6.685 1.00 94.62 83 SER A CA 1
ATOM 674 C C . SER A 1 83 ? -14.138 6.728 6.778 1.00 94.62 83 SER A C 1
ATOM 676 O O . SER A 1 83 ? -14.875 7.638 7.134 1.00 94.62 83 SER A O 1
ATOM 678 N N . ILE A 1 84 ? -12.874 6.941 6.395 1.00 95.94 84 ILE A N 1
ATOM 679 C CA . ILE A 1 84 ? -12.245 8.277 6.345 1.00 95.94 84 ILE A CA 1
ATOM 680 C C . ILE A 1 84 ? -12.156 8.866 4.927 1.00 95.94 84 ILE A C 1
ATOM 682 O O . ILE A 1 84 ? -11.481 9.873 4.711 1.00 95.94 84 ILE A O 1
ATOM 686 N N . GLY A 1 85 ? -12.805 8.234 3.942 1.00 95.69 85 GLY A N 1
ATOM 687 C CA . GLY A 1 85 ? -12.910 8.751 2.576 1.00 95.69 85 GLY A CA 1
ATOM 688 C C . GLY A 1 85 ? -11.597 8.793 1.786 1.00 95.69 85 GLY A C 1
ATOM 689 O O . GLY A 1 85 ? -11.439 9.657 0.925 1.00 95.69 85 GLY A O 1
ATOM 690 N N . ILE A 1 86 ? -10.649 7.886 2.050 1.00 96.50 86 ILE A N 1
ATOM 691 C CA . ILE A 1 86 ? -9.389 7.795 1.294 1.00 96.50 86 ILE A CA 1
A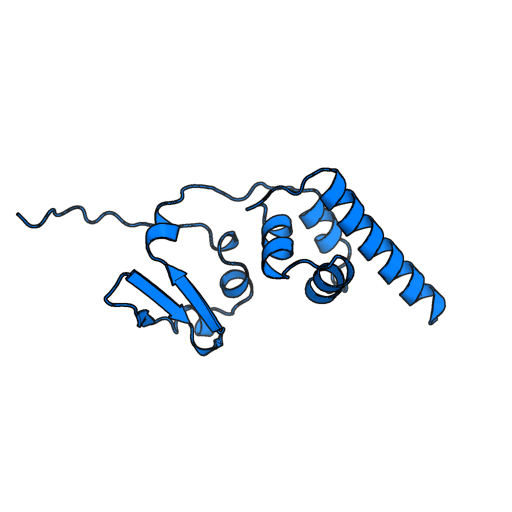TOM 692 C C . ILE A 1 86 ? -9.286 6.511 0.479 1.00 96.50 86 ILE A C 1
ATOM 694 O O . ILE A 1 86 ? -9.914 5.491 0.760 1.00 96.50 86 ILE A O 1
ATOM 698 N N . ASN A 1 87 ? -8.430 6.545 -0.539 1.00 95.12 87 ASN A N 1
ATOM 699 C CA . ASN A 1 87 ? -8.099 5.352 -1.301 1.00 95.12 87 ASN A CA 1
ATOM 700 C C . ASN A 1 87 ? -7.307 4.354 -0.428 1.00 95.12 87 ASN A C 1
ATOM 702 O O . ASN A 1 87 ? -6.376 4.745 0.281 1.00 95.12 87 ASN A O 1
ATOM 706 N N . LYS A 1 88 ? -7.636 3.058 -0.527 1.00 95.62 88 LYS A N 1
ATOM 707 C CA . LYS A 1 88 ? -6.943 1.975 0.190 1.00 95.62 88 LYS A CA 1
ATOM 708 C C . LYS A 1 88 ? -5.425 2.022 -0.017 1.00 95.62 88 LYS A C 1
ATOM 710 O O . LYS A 1 88 ? -4.691 1.951 0.959 1.00 95.62 88 LYS A O 1
ATOM 715 N N . SER A 1 89 ? -4.947 2.210 -1.247 1.00 94.50 89 SER A N 1
ATOM 716 C CA . SER A 1 89 ? -3.514 2.262 -1.567 1.00 94.50 89 SER A CA 1
ATOM 717 C C . SER A 1 89 ? -2.801 3.433 -0.892 1.00 94.50 89 SER A C 1
ATOM 719 O O . SER A 1 89 ? -1.623 3.315 -0.551 1.00 94.50 89 SER A O 1
ATOM 721 N N . LEU A 1 90 ? -3.495 4.552 -0.640 1.00 96.75 90 LEU A N 1
ATOM 722 C CA . LEU A 1 90 ? -2.938 5.647 0.157 1.00 96.75 90 LEU A CA 1
ATOM 723 C C . LEU A 1 90 ? -2.747 5.222 1.618 1.00 96.75 90 LEU A C 1
ATOM 725 O O . LEU A 1 90 ? -1.671 5.450 2.169 1.00 96.75 90 LEU A O 1
ATOM 729 N N . LEU A 1 91 ? -3.744 4.564 2.217 1.00 97.56 91 LEU A N 1
ATOM 730 C CA . LEU A 1 91 ? -3.626 4.036 3.578 1.00 97.56 91 LEU A CA 1
ATOM 731 C C . LEU A 1 91 ? -2.539 2.959 3.673 1.00 97.56 91 LEU A C 1
ATOM 733 O O . LEU A 1 91 ? -1.697 3.027 4.564 1.00 97.56 91 LEU A O 1
ATOM 737 N N . SER A 1 92 ? -2.485 2.029 2.717 1.00 96.81 92 SER A N 1
ATOM 738 C CA . SER A 1 92 ? -1.412 1.034 2.627 1.00 96.81 92 SER A CA 1
ATOM 739 C C . SER A 1 92 ? -0.039 1.693 2.466 1.00 96.81 92 SER A C 1
ATOM 741 O O . SER A 1 92 ? 0.916 1.257 3.094 1.00 96.81 92 SER A O 1
ATOM 743 N N . SER A 1 93 ? 0.078 2.799 1.719 1.00 96.25 93 SER A N 1
ATOM 744 C CA . SER A 1 93 ? 1.340 3.557 1.624 1.00 96.25 93 SER A CA 1
ATOM 745 C C . SER A 1 93 ? 1.774 4.164 2.963 1.00 96.25 93 SER A C 1
ATOM 747 O O . SER A 1 93 ? 2.974 4.305 3.198 1.00 96.25 93 SER A O 1
ATOM 749 N N . TYR A 1 94 ? 0.825 4.542 3.831 1.00 97.25 94 TYR A N 1
ATOM 750 C CA . TYR A 1 94 ? 1.130 4.971 5.200 1.00 97.25 94 TYR A CA 1
ATOM 751 C C . TYR A 1 94 ? 1.575 3.789 6.062 1.00 97.25 94 TYR A C 1
ATOM 753 O O . TYR A 1 94 ? 2.600 3.882 6.733 1.00 97.25 94 TYR A O 1
ATOM 761 N N . ILE A 1 95 ? 0.856 2.663 5.995 1.00 96.50 95 ILE A N 1
ATOM 762 C CA . ILE A 1 95 ? 1.202 1.423 6.707 1.00 96.50 95 ILE A CA 1
ATOM 763 C C . ILE A 1 95 ? 2.617 0.966 6.318 1.00 96.50 95 ILE A C 1
ATOM 765 O O . ILE A 1 95 ? 3.446 0.700 7.183 1.00 96.50 95 ILE A O 1
ATOM 769 N N . TYR A 1 96 ? 2.938 0.952 5.026 1.00 96.44 96 TYR A N 1
ATOM 770 C CA . TYR A 1 96 ? 4.236 0.515 4.511 1.00 96.44 96 TYR A CA 1
ATOM 771 C C . TYR A 1 96 ? 5.325 1.597 4.556 1.00 96.44 96 TYR A C 1
ATOM 773 O O . TYR A 1 96 ? 6.393 1.406 3.988 1.00 96.44 96 TYR A O 1
ATOM 781 N N . GLY A 1 97 ? 5.080 2.750 5.190 1.00 96.62 97 GLY A N 1
ATOM 782 C CA . GLY A 1 97 ? 6.112 3.768 5.427 1.00 96.62 97 GLY A CA 1
ATOM 783 C C . GLY A 1 97 ? 6.580 4.536 4.186 1.00 96.62 97 GLY A C 1
ATOM 784 O O . GLY A 1 97 ? 7.500 5.345 4.275 1.00 96.62 97 GLY A O 1
ATOM 785 N N . MET A 1 98 ? 5.950 4.341 3.028 1.00 96.12 98 MET A N 1
ATOM 786 C CA . MET A 1 98 ? 6.288 5.071 1.799 1.00 96.12 98 MET A CA 1
ATOM 787 C C . MET A 1 98 ? 5.786 6.512 1.824 1.00 96.12 98 MET A C 1
ATOM 789 O O . MET A 1 98 ? 6.361 7.405 1.190 1.00 96.12 98 MET A O 1
ATOM 793 N N . LYS A 1 99 ? 4.708 6.767 2.566 1.00 95.62 99 LYS A N 1
ATOM 794 C CA . LYS A 1 99 ? 4.158 8.102 2.797 1.00 95.62 99 LYS A CA 1
ATOM 795 C C . LYS A 1 99 ? 3.984 8.325 4.293 1.00 95.62 99 LYS A C 1
ATOM 797 O O . LYS A 1 99 ? 3.682 7.398 5.033 1.00 95.62 99 LYS A O 1
ATOM 802 N N . LYS A 1 100 ? 4.129 9.577 4.721 1.00 94.75 100 LYS A N 1
ATOM 803 C CA . LYS A 1 100 ? 3.886 9.990 6.102 1.00 94.75 100 LYS A CA 1
ATOM 804 C C . LYS A 1 100 ? 2.565 10.763 6.163 1.00 94.75 100 LYS A C 1
ATOM 806 O O . LYS A 1 100 ? 2.447 11.761 5.448 1.00 94.75 100 LYS A O 1
ATOM 811 N N . PRO A 1 101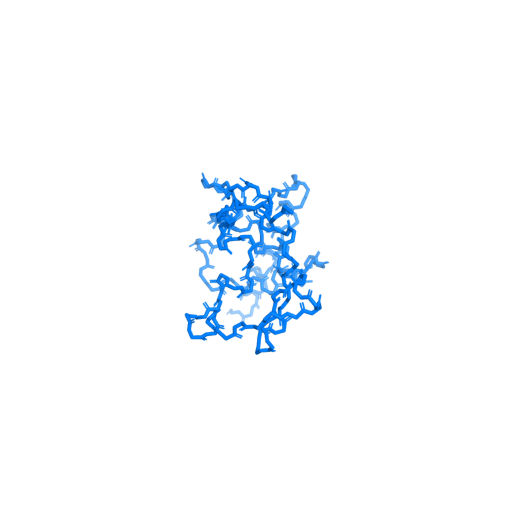 ? 1.568 10.317 6.942 1.00 95.62 101 PRO A N 1
ATOM 812 C CA . PRO A 1 101 ? 0.347 11.091 7.143 1.00 95.62 101 PRO A CA 1
ATOM 813 C C . PRO A 1 101 ? 0.644 12.381 7.924 1.00 95.62 101 PRO A C 1
ATOM 815 O O . PRO A 1 101 ? 1.602 12.451 8.698 1.00 95.62 101 PRO A O 1
ATOM 818 N N . SER A 1 102 ? -0.181 13.411 7.723 1.00 96.38 102 SER A N 1
ATOM 819 C CA . SER A 1 102 ? -0.180 14.592 8.594 1.00 96.38 102 SER A CA 1
ATOM 820 C C . SER A 1 102 ? -0.706 14.228 9.993 1.00 96.38 102 SER A C 1
ATOM 822 O O . SER A 1 102 ? -1.392 13.215 10.132 1.00 96.38 102 SER A O 1
ATOM 824 N N . PRO A 1 103 ? -0.449 15.045 11.033 1.00 96.31 103 PRO A N 1
ATOM 825 C CA . PRO A 1 103 ? -1.002 14.802 12.368 1.00 96.31 103 PRO A CA 1
ATOM 826 C C . PRO A 1 103 ? -2.532 14.677 12.377 1.00 96.31 103 PRO A C 1
ATOM 828 O O . PRO A 1 103 ? -3.071 13.762 12.988 1.00 96.31 103 PRO A O 1
ATOM 831 N N . GLU A 1 104 ? -3.221 15.544 11.631 1.00 96.50 104 GLU A N 1
ATOM 832 C CA . GLU A 1 104 ? -4.676 15.488 11.449 1.00 96.50 104 GLU A CA 1
ATOM 833 C C . GLU A 1 104 ? -5.112 14.161 10.817 1.00 96.50 104 GLU A C 1
ATOM 835 O O . GLU A 1 104 ? -5.964 13.462 11.360 1.00 96.50 104 GLU A O 1
ATOM 840 N N . ARG A 1 105 ? -4.448 13.746 9.729 1.00 96.50 105 ARG A N 1
ATOM 841 C CA . ARG A 1 105 ? -4.747 12.476 9.056 1.00 96.50 105 ARG A CA 1
ATOM 842 C C . ARG A 1 105 ? -4.500 11.270 9.965 1.00 96.50 105 ARG A C 1
ATOM 844 O O . ARG A 1 105 ? -5.242 10.295 9.903 1.00 96.50 105 ARG A O 1
ATOM 851 N N . THR A 1 106 ? -3.469 11.319 10.804 1.00 96.81 106 THR A N 1
ATOM 852 C CA . THR A 1 106 ? -3.200 10.279 11.804 1.00 96.81 106 THR A CA 1
ATOM 853 C C . THR A 1 106 ? -4.341 10.169 12.816 1.00 96.81 106 THR A C 1
ATOM 855 O O . THR A 1 106 ? -4.773 9.057 13.122 1.00 96.81 106 THR A O 1
ATOM 858 N N . GLU A 1 107 ? -4.859 11.292 13.315 1.00 97.00 107 GLU A N 1
ATOM 859 C CA . GLU A 1 107 ? -5.985 11.282 14.256 1.00 97.00 107 GLU A CA 1
ATOM 860 C C . GLU A 1 107 ? -7.305 10.855 13.604 1.00 97.00 107 GLU A C 1
ATOM 862 O O . GLU A 1 107 ? -8.076 10.132 14.238 1.00 97.00 107 GLU A O 1
ATOM 867 N N . GLU A 1 108 ? -7.546 11.193 12.335 1.00 97.12 108 GLU A N 1
ATOM 868 C CA . GLU A 1 108 ? -8.682 10.654 11.573 1.00 97.12 108 GLU A CA 1
ATOM 869 C C . GLU A 1 108 ? -8.624 9.122 11.483 1.00 97.12 108 GLU A C 1
ATOM 871 O O . GLU A 1 108 ? -9.607 8.447 11.794 1.00 97.12 108 GLU A O 1
ATOM 876 N N . ILE A 1 109 ? -7.461 8.560 11.121 1.00 97.00 109 ILE A N 1
ATOM 877 C CA . ILE A 1 109 ? -7.260 7.103 11.045 1.00 97.00 109 ILE A CA 1
ATOM 878 C C . ILE A 1 109 ? -7.542 6.458 12.407 1.00 97.00 109 ILE A C 1
ATOM 880 O O . ILE A 1 109 ? -8.293 5.487 12.489 1.00 97.00 109 ILE A O 1
ATOM 884 N N . LYS A 1 110 ? -6.980 7.003 13.492 1.00 96.44 110 LYS A N 1
ATOM 885 C CA . LYS A 1 110 ? -7.216 6.487 14.850 1.00 96.44 110 LYS A CA 1
ATOM 886 C C . LYS A 1 110 ? -8.685 6.573 15.253 1.00 96.44 110 LYS A C 1
ATOM 888 O O . LYS A 1 110 ? -9.195 5.641 15.870 1.00 96.44 110 LYS A O 1
ATOM 893 N N . SER A 1 111 ? -9.356 7.673 14.926 1.00 96.50 111 SER A N 1
ATOM 894 C CA . SER A 1 111 ? -10.762 7.890 15.276 1.00 96.50 111 SER A CA 1
ATOM 895 C C . SER A 1 111 ? -11.671 6.894 14.564 1.00 96.50 111 SER A C 1
ATOM 897 O O . SER A 1 111 ? -12.488 6.257 15.222 1.00 96.50 111 SER A O 1
ATOM 899 N N . ALA A 1 112 ? -11.443 6.652 13.272 1.00 96.00 112 ALA A N 1
ATOM 900 C CA . ALA A 1 112 ? -12.153 5.617 12.527 1.00 96.00 112 ALA A CA 1
ATOM 901 C C . ALA A 1 112 ? -11.959 4.214 13.117 1.00 96.00 112 ALA A C 1
ATOM 903 O O . ALA A 1 112 ? -12.909 3.443 13.219 1.00 96.00 112 ALA A O 1
ATOM 904 N N . ILE A 1 113 ? -10.740 3.875 13.541 1.00 95.31 113 ILE A N 1
ATOM 905 C CA . ILE A 1 113 ? -10.464 2.575 14.169 1.00 95.31 113 ILE A CA 1
ATOM 906 C C . ILE A 1 113 ? -11.197 2.450 15.512 1.00 95.31 113 ILE A C 1
ATOM 908 O O . ILE A 1 113 ? -11.780 1.403 15.793 1.00 95.31 113 ILE A O 1
ATOM 912 N N . ARG A 1 114 ? -11.215 3.515 16.327 1.00 94.88 114 ARG A N 1
ATOM 913 C CA . ARG A 1 114 ? -11.973 3.546 17.591 1.00 94.88 114 ARG A CA 1
ATOM 914 C C . ARG A 1 114 ? -13.471 3.369 17.356 1.00 94.88 114 ARG A C 1
ATOM 916 O O . ARG A 1 114 ? -14.088 2.583 18.066 1.00 94.88 114 ARG A O 1
ATOM 923 N N . GLU A 1 115 ? -14.032 4.054 16.365 1.00 93.94 115 GLU A N 1
ATOM 924 C CA . GLU A 1 115 ? -15.449 3.947 16.004 1.00 93.94 115 GLU A CA 1
ATOM 925 C C . GLU A 1 115 ? -15.806 2.525 15.548 1.00 93.94 115 GLU A C 1
ATOM 927 O O . GLU A 1 115 ? -16.782 1.948 16.022 1.00 93.94 115 GLU A O 1
ATOM 932 N N . ILE A 1 116 ? -14.972 1.909 14.702 1.00 91.19 116 ILE A N 1
ATOM 933 C CA . ILE A 1 116 ? -15.137 0.504 14.301 1.00 91.19 116 ILE A CA 1
ATOM 934 C C . ILE A 1 116 ? -15.139 -0.412 15.533 1.00 91.19 116 ILE A C 1
ATOM 936 O O . ILE A 1 116 ? -16.017 -1.264 15.656 1.00 91.19 116 ILE A O 1
ATOM 940 N N . GLY A 1 117 ? -14.205 -0.215 16.468 1.00 91.12 117 GLY A N 1
ATOM 941 C CA . GLY A 1 117 ? -14.156 -0.987 17.711 1.00 91.12 117 GLY A CA 1
ATOM 942 C C . GLY A 1 117 ? -15.391 -0.789 18.600 1.00 91.12 117 GLY A C 1
ATOM 943 O O . GLY A 1 117 ? -15.922 -1.758 19.136 1.00 91.12 117 GLY A O 1
ATOM 944 N N . GLN A 1 118 ? -15.895 0.441 18.721 1.00 92.44 118 GLN A N 1
ATOM 945 C CA . GLN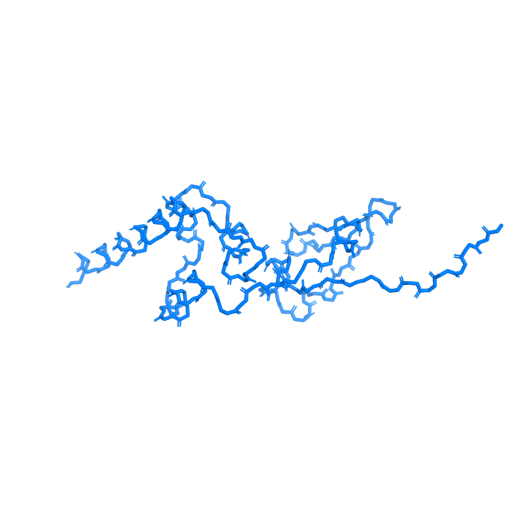 A 1 118 ? -17.128 0.737 19.463 1.00 92.44 118 GLN A CA 1
ATOM 946 C C . GLN A 1 118 ? -18.349 0.064 18.829 1.00 92.44 118 GLN A C 1
ATOM 948 O O . GLN A 1 118 ? -19.154 -0.537 19.539 1.00 92.44 118 GLN A O 1
ATOM 953 N N . ASN A 1 119 ? -18.448 0.100 17.499 1.00 90.00 119 ASN A N 1
ATOM 954 C CA . ASN A 1 119 ? -19.513 -0.574 16.762 1.00 90.00 119 ASN A CA 1
ATOM 955 C C . ASN A 1 119 ? -19.461 -2.096 16.953 1.00 90.00 119 ASN A C 1
ATOM 957 O O . ASN A 1 119 ? -20.508 -2.726 17.060 1.00 90.00 119 ASN A O 1
ATOM 961 N N . MET A 1 120 ? -18.266 -2.689 17.045 1.00 88.31 120 MET A N 1
ATOM 962 C CA . MET A 1 120 ? -18.115 -4.119 17.340 1.00 88.31 120 MET A CA 1
ATOM 963 C C . MET A 1 120 ? -18.607 -4.476 18.745 1.00 88.31 120 MET A C 1
ATOM 965 O O . MET A 1 120 ? -19.291 -5.482 18.890 1.00 88.31 120 MET A O 1
ATOM 969 N N . ILE A 1 121 ? -18.310 -3.650 19.757 1.00 90.81 121 ILE A N 1
ATOM 970 C CA . ILE A 1 121 ? -18.794 -3.856 21.135 1.00 90.81 121 ILE A CA 1
ATOM 971 C C . ILE A 1 121 ? -20.317 -3.726 21.208 1.00 90.81 121 ILE A C 1
ATOM 973 O O . ILE A 1 121 ? -20.951 -4.483 21.921 1.00 90.81 121 ILE A O 1
ATOM 977 N N . ALA A 1 122 ? -20.919 -2.791 20.472 1.00 89.44 122 ALA A N 1
ATOM 978 C CA . ALA A 1 122 ? -22.366 -2.569 20.512 1.00 89.44 122 ALA A CA 1
ATOM 979 C C . ALA A 1 122 ? -23.201 -3.714 19.901 1.00 89.44 122 ALA A C 1
ATOM 981 O O . ALA A 1 122 ? -24.414 -3.756 20.100 1.00 89.44 122 ALA A O 1
ATOM 982 N N . VAL A 1 123 ? -22.577 -4.605 19.124 1.00 81.56 123 VAL A N 1
ATOM 983 C CA . VAL A 1 123 ? -23.239 -5.742 18.462 1.00 81.56 123 VAL A CA 1
ATOM 984 C C . VAL A 1 123 ? -23.165 -7.029 19.303 1.00 81.56 123 VAL A C 1
ATOM 986 O O . VAL A 1 123 ? -23.930 -7.957 19.035 1.00 81.56 123 VAL A O 1
ATOM 989 N N . VAL A 1 124 ? -22.285 -7.090 20.311 1.00 58.62 124 VAL A N 1
ATOM 990 C CA . VAL A 1 124 ? -22.089 -8.250 21.208 1.00 58.62 124 VAL A CA 1
ATOM 991 C C . VAL A 1 124 ? -22.606 -7.984 22.615 1.00 58.62 124 VAL A C 1
ATOM 993 O O . VAL A 1 124 ? -23.082 -8.964 23.229 1.00 58.62 124 VAL A O 1
#

Secondary structure (DSSP, 8-state):
------------GGG-HHHHHS-HHHHH--EEEGGGTEEEETTTTEEEEGGGGG--PPPPSS-HHHHHHHH-TT--HHHHHHHTT--HHHHHHHHTTSS---HHHHHHHHHHHHHHHHHHHHH-

Foldseek 3Di:
DPDPDPDDFDDDCLLPLLSVPDDPVQVVQWDQDPVRQWIDRVVSRDIDGPVVSVDPDDADPDDPLLVVCVVCVVDDLCQLCVVLVHDSSVSSSCNRRVDPDDPVVVVSSVVSVVVVVVVVVVVD

Radius of gyration: 17.88 Å; Cα contacts (8 Å, |Δi|>4): 120; chains: 1; bounding box: 49×31×52 Å

Mean predicted aligned error: 4.89 Å

pLDDT: mean 92.46, std 10.28, range [37.22, 98.06]

Solvent-accessible surface area (backbone atoms only — not comparable to full-atom values): 7472 Å² total; per-residue (Å²): 134,83,82,88,66,93,74,83,70,65,62,63,56,48,77,39,46,70,64,56,73,44,53,71,76,60,62,69,54,58,42,79,35,79,94,74,47,25,40,34,27,77,93,74,75,42,74,46,51,54,72,63,38,73,46,84,78,71,60,49,79,91,41,72,59,31,54,55,52,70,74,37,80,85,62,53,62,61,58,53,18,55,75,73,75,45,59,45,60,60,51,42,21,34,42,44,18,58,41,81,72,51,74,67,54,48,50,51,55,53,50,47,52,51,51,52,52,51,56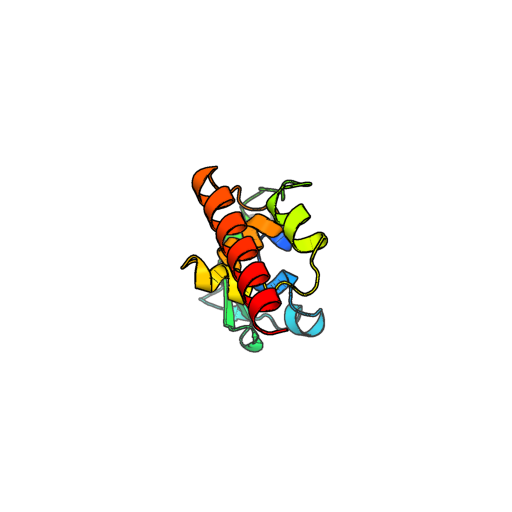,54,59,75,76,108